Protein AF-A0A1W9V5I9-F1 (afdb_monomer)

Foldseek 3Di:
DLLVQLVVQCVVVVDPDLVVSLVSSVVSVVVCVVVCVCVPDPQDVVNSVVVSVVSSVVVVVVPDDDDDPPPPPDPPPPPDPPPDDDDDDPDD

Mean predicted aligned error: 11.78 Å

Solvent-accessible surface area (backbone atoms only — not comparable to full-atom values): 5992 Å² total; per-residue (Å²): 113,70,68,63,53,40,50,55,48,44,69,72,67,57,61,88,46,72,68,52,40,49,50,53,42,50,54,50,52,48,52,39,52,76,69,50,74,53,72,91,55,89,77,46,73,67,52,53,49,53,50,45,53,52,49,45,58,53,51,61,65,68,70,62,74,82,78,74,73,79,77,72,82,74,71,72,78,75,78,77,80,79,84,74,81,80,78,77,83,82,77,130

pLDDT: mean 84.23, std 15.08, range [45.94, 97.88]

Radius of gyration: 24.97 Å; Cα contacts (8 Å, |Δi|>4): 37; chains: 1; bounding box: 46×21×72 Å

Structure (mmCIF, N/CA/C/O backbone):
data_AF-A0A1W9V5I9-F1
#
_entry.id   AF-A0A1W9V5I9-F1
#
loop_
_atom_site.group_PDB
_atom_site.id
_atom_site.type_symbol
_atom_site.label_atom_id
_atom_site.label_alt_id
_atom_site.label_comp_id
_atom_site.label_asym_id
_atom_site.label_entity_id
_atom_site.label_seq_id
_atom_site.pdbx_PDB_ins_code
_atom_site.Cartn_x
_atom_site.Cartn_y
_atom_site.Cartn_z
_atom_site.occupancy
_atom_site.B_iso_or_equiv
_atom_site.auth_seq_id
_atom_site.auth_comp_id
_atom_site.auth_asym_id
_atom_site.auth_atom_id
_atom_site.pdbx_PDB_model_num
ATOM 1 N N . MET A 1 1 ? -5.991 8.356 0.546 1.00 85.06 1 MET A N 1
ATOM 2 C CA . MET A 1 1 ? -6.319 7.036 -0.038 1.00 85.06 1 MET A CA 1
ATOM 3 C C . MET A 1 1 ? -5.073 6.156 0.031 1.00 85.06 1 MET A C 1
ATOM 5 O O . MET A 1 1 ? -3.988 6.683 -0.185 1.00 85.06 1 MET A O 1
ATOM 9 N N . LEU A 1 2 ? -5.195 4.868 0.390 1.00 94.81 2 LEU A N 1
ATOM 10 C CA . LEU A 1 2 ? -4.033 3.991 0.641 1.00 94.81 2 LEU A CA 1
ATOM 11 C C . LEU A 1 2 ? -3.248 3.656 -0.636 1.00 94.81 2 LEU A C 1
ATOM 13 O O . LEU A 1 2 ? -2.035 3.843 -0.660 1.00 94.81 2 LEU A O 1
ATOM 17 N N . ALA A 1 3 ? -3.938 3.209 -1.691 1.00 94.38 3 ALA A N 1
ATOM 18 C CA . ALA A 1 3 ? -3.310 2.814 -2.953 1.00 94.38 3 ALA A CA 1
ATOM 19 C C . ALA A 1 3 ? -2.536 3.977 -3.598 1.00 94.38 3 ALA A C 1
ATOM 21 O O . ALA A 1 3 ? -1.371 3.810 -3.944 1.00 94.38 3 ALA A O 1
ATOM 22 N N . ASP A 1 4 ? -3.138 5.169 -3.656 1.00 94.62 4 ASP A N 1
ATOM 23 C CA . ASP A 1 4 ? -2.486 6.372 -4.192 1.00 94.62 4 ASP A CA 1
A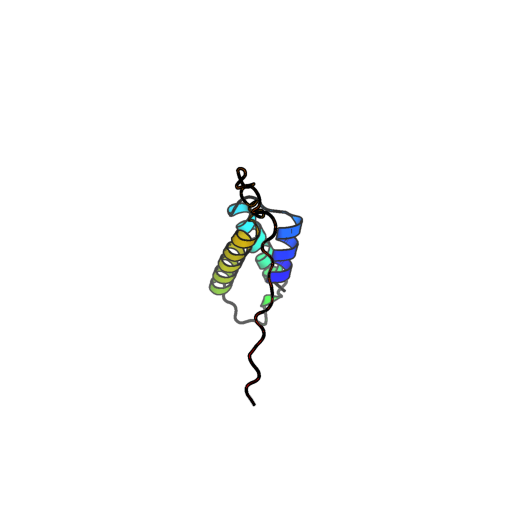TOM 24 C C . ASP A 1 4 ? -1.218 6.732 -3.409 1.00 94.62 4 ASP A C 1
ATOM 26 O O . ASP A 1 4 ? -0.184 7.054 -3.989 1.00 94.62 4 ASP A O 1
ATOM 30 N N . GLY A 1 5 ? -1.274 6.651 -2.074 1.00 94.81 5 GLY A N 1
ATOM 31 C CA . GLY A 1 5 ? -0.118 6.923 -1.222 1.00 94.81 5 GLY A CA 1
ATOM 32 C C . GLY A 1 5 ? 1.015 5.923 -1.449 1.00 94.81 5 GLY A C 1
ATOM 33 O O . GLY A 1 5 ? 2.185 6.306 -1.482 1.00 94.81 5 GLY A O 1
ATOM 34 N N . VAL A 1 6 ? 0.670 4.650 -1.640 1.00 96.00 6 VAL A N 1
ATOM 35 C CA . VAL A 1 6 ? 1.628 3.587 -1.948 1.00 96.00 6 VAL A CA 1
ATOM 36 C C . VAL A 1 6 ? 2.239 3.779 -3.340 1.00 96.00 6 VAL A C 1
ATOM 38 O O . VAL A 1 6 ? 3.462 3.730 -3.458 1.00 96.00 6 VAL A O 1
ATOM 41 N N . GLU A 1 7 ? 1.439 4.049 -4.376 1.00 94.12 7 GLU A N 1
ATOM 42 C CA . GLU A 1 7 ? 1.924 4.271 -5.750 1.00 94.12 7 GLU A CA 1
ATOM 43 C C . GLU A 1 7 ? 2.850 5.485 -5.822 1.00 94.12 7 GLU A C 1
ATOM 45 O O . GLU A 1 7 ? 3.979 5.365 -6.307 1.00 94.12 7 GLU A O 1
ATOM 50 N N . ALA A 1 8 ? 2.435 6.615 -5.242 1.00 94.56 8 ALA A N 1
ATOM 51 C CA . ALA A 1 8 ? 3.220 7.841 -5.256 1.00 94.56 8 ALA A CA 1
ATOM 52 C C . ALA A 1 8 ? 4.583 7.641 -4.574 1.00 94.56 8 ALA A C 1
ATOM 54 O O . ALA A 1 8 ? 5.622 8.066 -5.090 1.00 94.56 8 ALA A O 1
ATOM 55 N N . ARG A 1 9 ? 4.606 6.943 -3.430 1.00 94.31 9 ARG A N 1
ATOM 56 C CA . ARG A 1 9 ? 5.850 6.629 -2.713 1.00 94.31 9 ARG A CA 1
ATOM 57 C C . ARG A 1 9 ? 6.707 5.623 -3.467 1.00 94.31 9 ARG A C 1
ATOM 59 O O . ARG A 1 9 ? 7.915 5.827 -3.547 1.00 94.31 9 ARG A O 1
ATOM 66 N N . ASN A 1 10 ? 6.109 4.583 -4.043 1.00 93.19 10 ASN A N 1
ATOM 67 C CA . ASN A 1 10 ? 6.824 3.609 -4.861 1.00 93.19 10 ASN A CA 1
ATOM 68 C C . ASN A 1 10 ? 7.499 4.288 -6.063 1.00 93.19 10 ASN A C 1
ATOM 70 O O . ASN A 1 10 ? 8.675 4.054 -6.334 1.00 93.19 10 ASN A O 1
ATOM 74 N N . ARG A 1 11 ? 6.794 5.205 -6.733 1.00 90.38 11 ARG A N 1
ATOM 75 C CA . ARG A 1 11 ? 7.321 5.981 -7.862 1.00 90.38 11 ARG A CA 1
ATOM 76 C C . ARG A 1 11 ? 8.459 6.920 -7.455 1.00 90.38 11 ARG A C 1
ATOM 78 O O . ARG A 1 11 ? 9.412 7.077 -8.222 1.00 90.38 11 ARG A O 1
ATOM 85 N N . ALA A 1 12 ? 8.359 7.533 -6.275 1.00 92.94 12 ALA A N 1
ATOM 86 C CA . ALA A 1 12 ? 9.363 8.453 -5.746 1.00 92.94 12 ALA A CA 1
ATOM 87 C C . ALA A 1 12 ? 10.629 7.737 -5.244 1.00 92.94 12 ALA A C 1
ATOM 89 O O . ALA A 1 12 ? 11.732 8.200 -5.518 1.00 92.94 12 ALA A O 1
ATOM 90 N N . GLN A 1 13 ? 10.481 6.620 -4.524 1.00 91.81 13 GLN A N 1
ATOM 91 C CA . GLN A 1 13 ? 11.596 5.909 -3.883 1.00 91.81 13 GLN A CA 1
ATOM 92 C C . GLN A 1 13 ? 12.220 4.827 -4.771 1.00 91.81 13 GLN A C 1
ATOM 94 O O . GLN A 1 13 ? 13.396 4.526 -4.604 1.00 91.81 13 GLN A O 1
ATOM 99 N N . ARG A 1 14 ? 11.462 4.270 -5.727 1.00 89.62 14 ARG A N 1
ATOM 100 C CA . ARG A 1 14 ? 11.892 3.196 -6.642 1.00 89.62 14 ARG A CA 1
ATOM 101 C C . ARG A 1 14 ? 12.577 2.027 -5.913 1.00 89.62 14 ARG A C 1
ATOM 103 O O . ARG A 1 14 ? 13.732 1.725 -6.229 1.00 89.62 14 ARG A O 1
ATOM 110 N N . PRO A 1 15 ? 11.891 1.372 -4.956 1.00 88.69 15 PRO A N 1
ATOM 111 C CA . PRO A 1 15 ? 12.442 0.206 -4.268 1.00 88.69 15 PRO A CA 1
ATOM 112 C C . PRO A 1 15 ? 12.840 -0.869 -5.287 1.00 88.69 15 PRO A C 1
ATOM 114 O O . PRO A 1 15 ? 12.136 -1.079 -6.277 1.00 88.69 15 PRO A O 1
ATOM 117 N N . GLN A 1 16 ? 13.986 -1.512 -5.067 1.00 86.62 16 GLN A N 1
ATOM 118 C CA . GLN A 1 16 ? 14.525 -2.529 -5.980 1.00 86.62 16 GLN A CA 1
ATOM 119 C C . GLN A 1 16 ? 14.284 -3.943 -5.458 1.00 86.62 16 GLN A C 1
ATOM 121 O O . GLN A 1 16 ? 14.297 -4.901 -6.228 1.00 86.62 16 GLN A O 1
ATOM 126 N N . THR A 1 17 ? 14.064 -4.075 -4.152 1.00 89.88 17 THR A N 1
ATOM 127 C CA . THR A 1 17 ? 13.849 -5.363 -3.496 1.00 89.88 17 THR A CA 1
ATOM 128 C C . THR A 1 17 ? 12.420 -5.503 -2.980 1.00 89.88 17 THR A C 1
ATOM 130 O O . THR A 1 17 ? 11.768 -4.527 -2.599 1.00 89.88 17 THR A O 1
ATO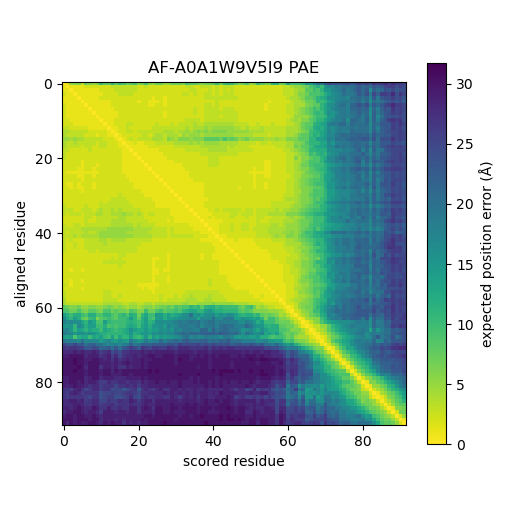M 133 N N . ASP A 1 18 ? 11.950 -6.748 -2.906 1.00 90.06 18 ASP A N 1
ATOM 134 C CA . ASP A 1 18 ? 10.650 -7.086 -2.316 1.00 90.06 18 ASP A CA 1
ATOM 135 C C . ASP A 1 18 ? 10.550 -6.608 -0.855 1.00 90.06 18 ASP A C 1
ATOM 137 O O . ASP A 1 18 ? 9.539 -6.045 -0.434 1.00 90.06 18 ASP A O 1
ATOM 141 N N . GLN A 1 19 ? 11.642 -6.722 -0.093 1.00 92.62 19 GLN A N 1
ATOM 142 C CA . GLN A 1 19 ? 11.690 -6.280 1.300 1.00 92.62 19 GLN A CA 1
ATOM 143 C C . GLN A 1 19 ? 11.512 -4.759 1.445 1.00 92.62 19 GLN A C 1
ATOM 145 O O . GLN A 1 19 ? 10.773 -4.298 2.323 1.00 92.62 19 GLN A O 1
ATOM 150 N N . GLU A 1 20 ? 12.163 -3.965 0.591 1.00 92.69 20 GLU A N 1
ATOM 151 C CA . GLU A 1 20 ? 11.996 -2.506 0.575 1.00 92.69 20 GLU A CA 1
ATOM 152 C C . GLU A 1 20 ? 10.562 -2.117 0.212 1.00 92.69 20 GLU A C 1
ATOM 154 O O . GLU A 1 20 ? 9.975 -1.242 0.850 1.00 92.69 20 GLU A O 1
ATOM 159 N N . MET A 1 21 ? 9.970 -2.805 -0.766 1.00 93.19 21 MET A N 1
ATOM 160 C CA . MET A 1 21 ? 8.591 -2.586 -1.192 1.00 93.19 21 MET A CA 1
ATOM 161 C C . MET A 1 21 ? 7.595 -2.900 -0.071 1.00 93.19 21 MET A C 1
ATOM 163 O O . MET A 1 21 ? 6.742 -2.073 0.253 1.00 93.19 21 MET A O 1
ATOM 167 N N . ARG A 1 22 ? 7.753 -4.048 0.598 1.00 95.31 22 ARG A N 1
ATOM 168 C CA . ARG A 1 22 ? 6.960 -4.435 1.776 1.00 95.31 22 ARG A CA 1
ATOM 169 C C . ARG A 1 22 ? 7.060 -3.410 2.896 1.00 95.31 22 ARG A C 1
ATOM 171 O O . ARG A 1 22 ? 6.051 -3.055 3.502 1.00 95.31 22 ARG A O 1
ATOM 178 N N . THR A 1 23 ? 8.268 -2.917 3.157 1.00 96.31 23 THR A N 1
ATOM 179 C CA . THR A 1 23 ? 8.517 -1.897 4.183 1.00 96.31 23 THR A CA 1
ATOM 180 C C . THR A 1 23 ? 7.836 -0.577 3.821 1.00 96.31 23 THR A C 1
ATOM 182 O O . THR A 1 23 ? 7.184 0.038 4.664 1.00 96.31 23 THR A O 1
ATOM 185 N N . LEU A 1 24 ? 7.924 -0.152 2.559 1.00 96.31 24 LEU A N 1
ATOM 186 C CA . LEU A 1 24 ? 7.272 1.055 2.052 1.00 96.31 24 LEU A CA 1
ATOM 187 C C . LEU A 1 24 ? 5.745 0.977 2.185 1.00 96.31 24 LEU A C 1
ATOM 189 O O . LEU A 1 24 ? 5.122 1.925 2.677 1.00 96.31 24 LEU A O 1
ATOM 193 N N . VAL A 1 25 ? 5.152 -0.150 1.783 1.00 96.69 25 VAL A N 1
ATOM 194 C CA . VAL A 1 25 ? 3.707 -0.394 1.879 1.00 96.69 25 VAL A CA 1
ATOM 195 C C . VAL A 1 25 ? 3.251 -0.369 3.337 1.00 96.69 25 VAL A C 1
ATOM 197 O O . VAL A 1 25 ? 2.362 0.416 3.678 1.00 96.69 25 VAL A O 1
ATOM 200 N N . ARG A 1 26 ? 3.910 -1.141 4.214 1.00 96.50 26 ARG A N 1
ATOM 201 C CA . ARG A 1 26 ? 3.591 -1.182 5.650 1.00 96.50 26 ARG A CA 1
ATOM 202 C C . ARG A 1 26 ? 3.676 0.193 6.291 1.00 96.50 26 ARG A C 1
ATOM 204 O O . ARG A 1 26 ? 2.715 0.623 6.912 1.00 96.50 26 ARG A O 1
ATOM 211 N N . ASN A 1 27 ? 4.755 0.936 6.049 1.00 96.62 27 ASN A N 1
ATOM 212 C CA . ASN A 1 27 ? 4.912 2.293 6.577 1.00 96.62 27 ASN A CA 1
ATOM 213 C C . ASN A 1 27 ? 3.786 3.239 6.131 1.00 96.62 27 ASN A C 1
ATOM 215 O O . ASN A 1 27 ? 3.394 4.137 6.874 1.00 96.62 27 ASN A O 1
ATOM 219 N N . THR A 1 28 ? 3.263 3.065 4.916 1.00 96.88 28 THR A N 1
ATOM 220 C CA . THR A 1 28 ? 2.167 3.896 4.401 1.00 96.88 28 THR A CA 1
ATOM 221 C C . THR A 1 28 ? 0.850 3.589 5.113 1.00 96.88 28 THR A C 1
ATOM 223 O O . THR A 1 28 ? 0.139 4.513 5.512 1.00 96.88 28 THR A O 1
ATOM 226 N N . ILE A 1 29 ? 0.549 2.305 5.318 1.00 96.69 29 ILE A N 1
ATOM 227 C CA . ILE A 1 29 ? -0.638 1.853 6.058 1.00 96.69 29 ILE A CA 1
ATOM 228 C C . ILE A 1 29 ? -0.543 2.274 7.528 1.00 96.69 29 ILE A C 1
ATOM 230 O O . ILE A 1 29 ? -1.503 2.816 8.071 1.00 9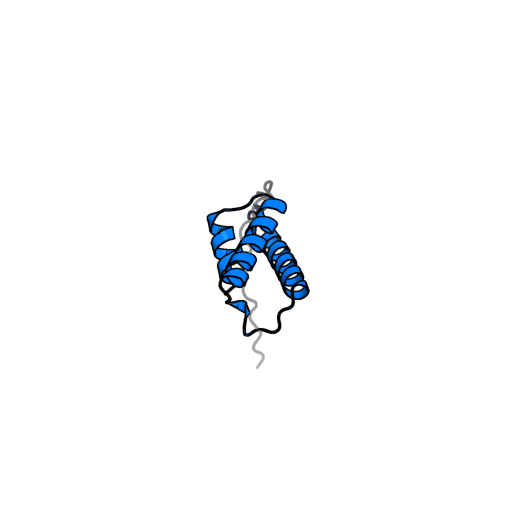6.69 29 ILE A O 1
ATOM 234 N N . ASP A 1 30 ? 0.636 2.141 8.132 1.00 96.25 30 ASP A N 1
ATOM 235 C CA . ASP A 1 30 ? 0.929 2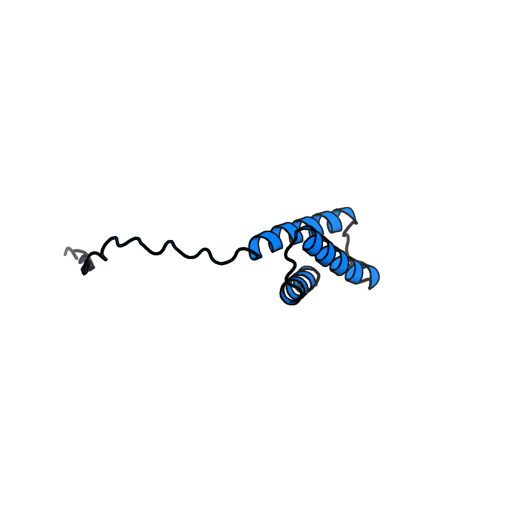.565 9.502 1.00 96.25 30 ASP A CA 1
ATOM 236 C C . ASP A 1 30 ? 0.626 4.046 9.733 1.00 96.25 30 ASP A C 1
ATOM 238 O O . ASP A 1 30 ? 0.017 4.417 10.736 1.00 96.25 30 ASP A O 1
ATOM 242 N N . VAL A 1 31 ? 1.037 4.913 8.803 1.00 96.50 31 VAL A N 1
ATOM 243 C CA . VAL A 1 31 ? 0.750 6.352 8.881 1.00 96.50 31 VAL A CA 1
ATOM 244 C C . VAL A 1 31 ? -0.756 6.605 8.807 1.00 96.50 31 VAL A C 1
ATOM 246 O O . VAL A 1 31 ? -1.279 7.408 9.584 1.00 96.50 31 VAL A O 1
ATOM 249 N N . ALA A 1 32 ? -1.476 5.915 7.920 1.00 95.50 32 ALA A N 1
ATOM 250 C CA . ALA A 1 32 ? -2.929 6.043 7.813 1.00 95.50 32 ALA A CA 1
ATOM 251 C C . ALA A 1 32 ? -3.649 5.558 9.085 1.00 95.50 32 ALA A C 1
ATOM 253 O O . ALA A 1 32 ? -4.572 6.219 9.563 1.00 95.50 32 ALA A O 1
ATOM 254 N N . GLN A 1 33 ? -3.193 4.452 9.674 1.00 95.12 33 GLN A N 1
ATOM 255 C CA . GLN A 1 33 ? -3.741 3.914 10.916 1.00 95.12 33 GLN A CA 1
ATOM 256 C C . GLN A 1 33 ? -3.468 4.846 12.103 1.00 95.12 33 GLN A C 1
ATOM 258 O O . GLN A 1 33 ? -4.395 5.217 12.819 1.00 95.12 33 GLN A O 1
ATOM 263 N N . LYS A 1 34 ? -2.218 5.294 12.280 1.00 96.12 34 LYS A N 1
ATOM 264 C CA . LYS A 1 34 ? -1.808 6.195 13.375 1.00 96.12 34 LYS A CA 1
ATOM 265 C C . LYS A 1 34 ? -2.472 7.569 13.298 1.00 96.12 34 LYS A C 1
ATOM 267 O O . LYS A 1 34 ? -2.702 8.190 14.328 1.00 96.12 34 LYS A O 1
ATOM 272 N N . SER A 1 35 ? -2.807 8.034 12.096 1.00 96.38 35 SER A N 1
ATOM 273 C CA . SER A 1 35 ? -3.564 9.278 11.896 1.00 96.38 35 SER A CA 1
ATOM 274 C C . SER A 1 35 ? -5.083 9.108 12.024 1.00 96.38 35 SER A C 1
ATOM 276 O O . SER A 1 35 ? -5.819 10.071 11.823 1.00 96.38 35 SER A O 1
ATOM 278 N N . GLY A 1 36 ? -5.573 7.906 12.353 1.00 96.25 36 GLY A N 1
ATOM 279 C CA . GLY A 1 36 ? -6.997 7.636 12.554 1.00 96.25 36 GLY A CA 1
ATOM 280 C C . GLY A 1 36 ? -7.833 7.633 11.271 1.00 96.25 36 GLY A C 1
ATOM 281 O O . GLY A 1 36 ? -9.061 7.625 11.341 1.00 96.25 36 GLY A O 1
ATOM 282 N N . GLN A 1 37 ? -7.207 7.607 10.088 1.00 96.19 37 GLN A N 1
ATOM 283 C CA . GLN A 1 37 ? -7.925 7.637 8.803 1.00 96.19 37 GLN A CA 1
ATOM 284 C C . GLN A 1 37 ? -8.798 6.394 8.579 1.00 96.19 37 GLN A C 1
ATOM 286 O O . GLN A 1 37 ? -9.710 6.420 7.756 1.00 96.19 37 GLN A O 1
ATOM 291 N N . LEU A 1 38 ? -8.525 5.308 9.308 1.00 96.00 38 LEU A N 1
ATOM 292 C CA . LEU A 1 38 ? -9.234 4.033 9.197 1.00 96.00 38 LEU A CA 1
ATOM 293 C C . LEU A 1 38 ? -10.331 3.852 10.263 1.00 96.00 38 LEU A C 1
ATOM 295 O O . LEU A 1 38 ? -11.034 2.844 10.231 1.00 96.00 38 LEU A O 1
ATOM 299 N N . ASN A 1 39 ? -10.518 4.820 11.172 1.00 96.12 39 ASN A N 1
ATOM 300 C CA . ASN A 1 39 ? -11.413 4.694 12.333 1.00 96.12 39 ASN A CA 1
ATOM 301 C C . ASN A 1 39 ? -12.881 4.432 11.962 1.00 96.12 39 ASN A C 1
ATOM 303 O O . ASN A 1 39 ? -13.591 3.757 12.698 1.00 96.12 39 ASN A O 1
ATOM 307 N N . ASN A 1 40 ? -13.332 4.943 10.814 1.00 96.88 40 ASN A N 1
ATOM 308 C CA . ASN A 1 40 ? -14.709 4.790 10.333 1.00 96.88 40 ASN A CA 1
ATOM 309 C C . ASN A 1 40 ? -14.844 3.660 9.301 1.00 96.88 40 ASN A C 1
ATOM 311 O O . ASN A 1 40 ? -15.661 3.732 8.384 1.00 96.88 40 ASN A O 1
ATOM 315 N N . THR A 1 41 ? -14.016 2.626 9.419 1.00 95.56 41 THR A N 1
ATOM 316 C CA . THR A 1 41 ? -14.032 1.456 8.538 1.00 95.56 41 THR A CA 1
ATOM 317 C C . THR A 1 41 ? -14.155 0.179 9.364 1.00 95.56 41 THR A C 1
ATOM 319 O O . THR A 1 41 ? -13.960 0.190 10.576 1.00 95.56 41 THR A O 1
ATOM 322 N N . ARG A 1 42 ? -14.495 -0.939 8.715 1.00 96.56 42 ARG A N 1
ATOM 323 C CA . ARG A 1 42 ? -14.542 -2.268 9.352 1.00 96.56 42 ARG A CA 1
ATOM 324 C C . ARG A 1 42 ? -13.315 -3.118 9.023 1.00 96.56 42 ARG A C 1
ATOM 326 O O . ARG A 1 42 ? -13.389 -4.337 9.106 1.00 96.56 42 ARG A O 1
ATOM 333 N N . LEU A 1 43 ? -12.224 -2.479 8.601 1.00 96.69 43 LEU A N 1
ATOM 334 C CA . LEU A 1 43 ? -10.993 -3.177 8.255 1.00 96.69 43 LEU A CA 1
ATOM 335 C C . LEU A 1 43 ? -10.348 -3.726 9.526 1.00 96.69 43 LEU A C 1
ATOM 337 O O . LEU A 1 43 ? -10.047 -2.986 10.463 1.00 96.69 43 LEU A O 1
ATOM 341 N N . THR A 1 44 ? -10.141 -5.033 9.544 1.00 97.38 44 THR A N 1
ATOM 342 C CA . THR A 1 44 ? -9.377 -5.725 10.576 1.00 97.38 44 THR A CA 1
ATOM 343 C C . THR A 1 44 ? -7.882 -5.648 10.268 1.00 97.38 44 THR A C 1
ATOM 345 O O . THR A 1 44 ? -7.477 -5.342 9.147 1.00 97.38 44 THR A O 1
ATOM 348 N N . LEU A 1 45 ? -7.031 -5.977 11.245 1.00 96.50 45 LEU A N 1
ATOM 349 C CA . LEU A 1 45 ? -5.587 -6.094 10.995 1.00 96.50 45 LEU A CA 1
ATOM 350 C C . LEU A 1 45 ? -5.275 -7.156 9.929 1.00 96.50 45 LEU A C 1
ATOM 352 O O . LEU A 1 45 ? -4.389 -6.950 9.108 1.00 96.50 45 LEU A O 1
ATOM 356 N N . HIS A 1 46 ? -6.056 -8.240 9.888 1.00 97.88 46 HIS A N 1
ATOM 357 C CA . HIS A 1 46 ? -5.931 -9.261 8.852 1.00 97.88 46 HIS A CA 1
ATOM 358 C C . HIS A 1 46 ? -6.234 -8.703 7.454 1.00 97.88 46 HIS A C 1
ATOM 360 O O . HIS A 1 46 ? -5.513 -8.997 6.503 1.00 97.88 46 HIS A O 1
ATOM 366 N N . ASP A 1 47 ? -7.248 -7.841 7.327 1.00 97.81 47 ASP A N 1
ATOM 367 C CA . ASP A 1 47 ? -7.547 -7.176 6.055 1.00 97.81 47 ASP A CA 1
ATOM 368 C C . ASP A 1 47 ? -6.400 -6.253 5.629 1.00 97.81 47 ASP A C 1
ATOM 370 O O . ASP A 1 47 ? -6.059 -6.199 4.450 1.00 97.81 47 ASP A O 1
ATOM 374 N N . LEU A 1 48 ? -5.769 -5.549 6.576 1.00 96.81 48 LEU A N 1
ATOM 375 C CA . LEU A 1 48 ? -4.607 -4.700 6.290 1.00 96.81 48 LEU A CA 1
ATOM 376 C C . LEU A 1 48 ? -3.393 -5.512 5.824 1.00 96.81 48 LEU A C 1
ATOM 378 O O . LEU A 1 48 ? -2.668 -5.060 4.932 1.00 96.81 48 LEU A O 1
ATOM 382 N N . ASP A 1 49 ? -3.189 -6.712 6.366 1.00 96.88 49 ASP A N 1
ATOM 383 C CA . ASP A 1 49 ? -2.162 -7.636 5.881 1.00 96.88 49 ASP A CA 1
ATOM 384 C C . ASP A 1 49 ? -2.467 -8.101 4.451 1.00 96.88 49 ASP A C 1
ATOM 386 O O . ASP A 1 49 ? -1.605 -8.001 3.577 1.00 96.88 49 ASP A O 1
ATOM 390 N N . LEU A 1 50 ? -3.706 -8.514 4.164 1.00 97.81 50 LEU A N 1
ATOM 391 C CA . LEU A 1 50 ? -4.122 -8.903 2.809 1.00 97.81 50 LEU A CA 1
ATOM 392 C C . LEU A 1 50 ? -3.971 -7.755 1.800 1.00 97.81 50 LEU A C 1
ATOM 394 O O . LEU A 1 50 ? -3.485 -7.958 0.684 1.00 97.81 50 LEU A O 1
ATOM 398 N N . ILE A 1 51 ? -4.348 -6.537 2.193 1.00 96.94 51 ILE A N 1
ATOM 399 C CA . ILE A 1 51 ? -4.157 -5.324 1.388 1.00 96.94 51 ILE A CA 1
ATOM 400 C C . ILE A 1 51 ? -2.665 -5.090 1.125 1.00 96.94 51 ILE A C 1
ATOM 402 O O . ILE A 1 51 ? -2.286 -4.788 -0.009 1.00 96.94 51 ILE A O 1
ATOM 406 N N . SER A 1 52 ? -1.813 -5.264 2.139 1.00 96.19 52 SER A N 1
ATOM 407 C CA . SER A 1 52 ? -0.362 -5.105 2.004 1.00 96.19 52 SER A CA 1
ATOM 408 C C . SER A 1 52 ? 0.219 -6.082 0.980 1.00 96.19 52 SER A C 1
ATOM 410 O O . SER A 1 52 ? 0.951 -5.661 0.084 1.00 96.19 52 SER A O 1
ATOM 412 N N . GLU A 1 53 ? -0.142 -7.365 1.064 1.00 96.06 53 GLU A N 1
ATOM 413 C CA . GLU A 1 53 ? 0.308 -8.390 0.112 1.00 96.06 53 GLU A CA 1
ATOM 414 C C . GLU A 1 53 ? -0.184 -8.110 -1.315 1.00 96.06 53 GLU A C 1
ATOM 416 O O . GLU A 1 53 ? 0.576 -8.247 -2.279 1.00 96.06 53 GLU A O 1
ATOM 421 N N . SER A 1 54 ? -1.433 -7.661 -1.461 1.00 96.25 54 SER A N 1
ATOM 422 C CA . SER A 1 54 ? -2.009 -7.294 -2.760 1.00 96.25 54 SER A CA 1
ATOM 423 C C . SER A 1 54 ? -1.261 -6.122 -3.407 1.00 96.25 54 SER A C 1
ATOM 425 O O . SER A 1 54 ? -0.924 -6.166 -4.597 1.00 96.25 54 SER A O 1
ATOM 427 N N . PHE A 1 55 ? -0.919 -5.096 -2.622 1.00 95.75 55 PHE A N 1
ATOM 428 C CA . PHE A 1 55 ? -0.125 -3.967 -3.104 1.00 95.75 55 PHE A CA 1
ATOM 429 C C . PHE A 1 55 ? 1.279 -4.386 -3.525 1.00 95.75 55 PHE A C 1
ATOM 431 O O . PHE A 1 55 ? 1.696 -4.032 -4.625 1.00 95.75 55 PHE A O 1
ATOM 438 N N . VAL A 1 56 ? 1.986 -5.168 -2.707 1.00 94.19 56 VAL A N 1
ATOM 439 C CA . VAL A 1 56 ? 3.331 -5.664 -3.045 1.00 94.19 56 VAL A CA 1
ATOM 440 C C . VAL A 1 56 ? 3.292 -6.472 -4.341 1.00 94.19 56 VAL A C 1
ATOM 442 O O . VAL A 1 56 ? 4.046 -6.183 -5.267 1.00 94.19 56 VAL A O 1
ATOM 445 N N . THR A 1 57 ? 2.343 -7.403 -4.464 1.00 92.81 57 THR A N 1
ATOM 446 C CA . THR A 1 57 ? 2.164 -8.227 -5.671 1.00 92.81 57 THR A CA 1
ATOM 447 C C . THR A 1 57 ? 1.926 -7.368 -6.916 1.00 92.81 57 THR A C 1
ATOM 449 O O . THR A 1 57 ? 2.540 -7.583 -7.962 1.00 92.81 57 THR A O 1
ATOM 452 N N . THR A 1 58 ? 1.067 -6.352 -6.805 1.00 91.94 58 THR A N 1
ATOM 453 C CA . THR A 1 58 ? 0.742 -5.447 -7.916 1.00 91.94 58 THR A CA 1
ATOM 454 C C . THR A 1 58 ? 1.947 -4.597 -8.323 1.00 91.94 58 THR A C 1
ATOM 456 O O . THR A 1 58 ? 2.265 -4.479 -9.50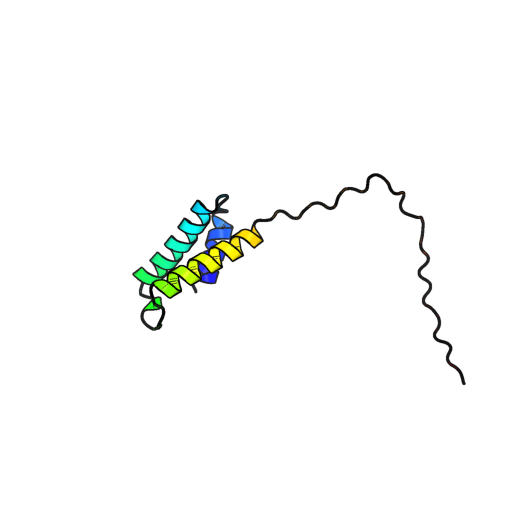9 1.00 91.94 58 THR A O 1
ATOM 459 N N . LEU A 1 59 ? 2.657 -4.031 -7.345 1.00 89.50 59 LEU A N 1
ATOM 460 C CA . LEU A 1 59 ? 3.844 -3.212 -7.578 1.00 89.50 59 LEU A CA 1
ATOM 461 C C . LEU A 1 59 ? 4.983 -4.023 -8.211 1.00 89.50 59 LEU A C 1
ATOM 463 O O . LEU A 1 59 ? 5.666 -3.515 -9.104 1.00 89.50 59 LEU A O 1
ATOM 467 N N . HIS A 1 60 ? 5.130 -5.296 -7.841 1.00 85.50 60 HIS A N 1
ATOM 468 C CA . HIS A 1 60 ? 6.097 -6.206 -8.455 1.00 85.50 60 HIS A CA 1
ATOM 469 C C . HIS A 1 60 ? 5.869 -6.354 -9.970 1.00 85.50 60 HIS A C 1
ATOM 471 O O . HIS A 1 60 ? 6.819 -6.395 -10.752 1.00 85.50 60 HIS A O 1
ATOM 477 N N . GLY A 1 61 ? 4.606 -6.363 -10.411 1.00 76.69 61 GLY A N 1
ATOM 478 C CA . GLY A 1 61 ? 4.242 -6.387 -11.829 1.00 76.69 61 GLY A CA 1
ATOM 479 C C . GLY A 1 61 ? 4.650 -5.117 -12.584 1.00 76.69 61 GLY A C 1
ATOM 480 O O . GLY A 1 61 ? 5.069 -5.197 -13.741 1.00 76.69 61 GLY A O 1
ATOM 481 N N . THR A 1 62 ? 4.594 -3.954 -11.927 1.00 74.19 62 THR A N 1
ATOM 482 C CA . THR A 1 62 ? 4.921 -2.652 -12.540 1.00 74.19 62 THR A CA 1
ATOM 483 C C . THR A 1 62 ? 6.418 -2.400 -12.730 1.00 74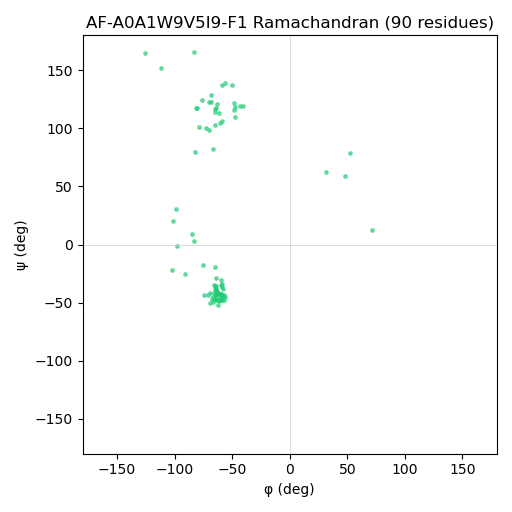.19 62 THR A C 1
ATOM 485 O O . THR A 1 62 ? 6.785 -1.543 -13.535 1.00 74.19 62 THR A O 1
ATOM 488 N N . LEU A 1 63 ? 7.289 -3.148 -12.041 1.00 67.81 63 LEU A N 1
ATOM 489 C CA . LEU A 1 63 ? 8.739 -2.934 -12.078 1.00 67.81 63 LEU A CA 1
ATOM 490 C C . LEU A 1 63 ? 9.456 -3.629 -13.249 1.00 67.81 63 LEU A C 1
ATOM 492 O O . LEU A 1 63 ? 10.686 -3.645 -13.289 1.00 67.81 63 LEU A O 1
ATOM 496 N N . HIS A 1 64 ? 8.730 -4.191 -14.218 1.00 66.94 64 HIS A N 1
ATOM 497 C CA . HIS A 1 64 ? 9.368 -4.832 -15.365 1.00 66.94 64 HIS A CA 1
ATOM 498 C C . HIS A 1 64 ? 9.805 -3.791 -16.404 1.00 66.94 64 HIS A C 1
ATOM 500 O O . HIS A 1 64 ? 8.957 -3.108 -16.992 1.00 66.94 64 HIS A O 1
ATOM 506 N N . PRO A 1 65 ? 11.113 -3.668 -16.694 1.00 61.75 65 PRO A N 1
ATOM 507 C CA . PRO A 1 65 ? 11.559 -2.865 -17.819 1.00 61.75 65 PRO A CA 1
ATOM 508 C C . PRO A 1 65 ? 10.926 -3.416 -19.100 1.00 61.75 65 PRO A C 1
ATOM 510 O O . PRO A 1 65 ? 10.866 -4.632 -19.294 1.00 61.75 65 PRO A O 1
ATOM 513 N N . ARG A 1 66 ? 10.452 -2.521 -19.983 1.00 71.69 66 ARG A N 1
ATOM 514 C CA . ARG A 1 66 ? 9.964 -2.911 -21.314 1.00 71.69 66 ARG A CA 1
ATOM 515 C C . ARG A 1 66 ? 10.996 -3.834 -21.953 1.00 71.69 66 ARG A C 1
ATOM 517 O O . ARG A 1 66 ? 12.117 -3.406 -22.233 1.00 71.69 66 ARG A O 1
ATOM 524 N N . ILE A 1 67 ? 10.605 -5.083 -22.188 1.00 70.12 67 ILE A N 1
ATOM 525 C CA . ILE A 1 67 ? 11.463 -6.050 -22.858 1.00 70.12 67 ILE A CA 1
ATOM 526 C C . ILE A 1 67 ? 11.693 -5.510 -24.264 1.00 70.12 67 ILE A C 1
ATOM 528 O O . ILE A 1 67 ? 10.753 -5.218 -25.007 1.00 70.12 67 ILE A O 1
ATOM 532 N N . LYS A 1 68 ? 12.959 -5.291 -24.607 1.00 74.12 68 LYS A N 1
ATOM 533 C CA . LYS A 1 68 ? 13.327 -4.855 -25.946 1.00 74.12 68 LYS A CA 1
ATOM 534 C C . LYS A 1 68 ? 13.031 -6.026 -26.871 1.00 74.12 68 LYS A C 1
ATOM 536 O O . LYS A 1 68 ? 13.561 -7.112 -26.640 1.00 74.12 68 LYS A O 1
ATOM 541 N N . TYR A 1 69 ? 12.186 -5.813 -27.880 1.00 81.12 69 TYR A N 1
ATOM 542 C CA . TYR A 1 69 ? 11.982 -6.829 -28.906 1.00 81.12 69 TYR A CA 1
ATOM 543 C C . TYR A 1 69 ? 13.351 -7.283 -29.420 1.00 81.12 69 TYR A C 1
ATOM 545 O O . TYR A 1 69 ? 14.235 -6.426 -29.593 1.00 81.12 69 TYR A O 1
ATOM 553 N N . PRO A 1 70 ? 13.555 -8.599 -29.614 1.00 78.12 70 PRO A N 1
ATOM 554 C CA . PRO A 1 70 ? 14.759 -9.095 -30.251 1.00 78.12 70 PRO A CA 1
ATOM 555 C C . PRO A 1 70 ? 14.964 -8.275 -31.519 1.00 78.12 70 PRO A C 1
ATOM 557 O O . PRO A 1 70 ? 14.060 -8.186 -32.346 1.00 78.12 70 PRO A O 1
ATOM 560 N N . LYS A 1 71 ? 16.110 -7.597 -31.639 1.00 72.69 71 LYS A N 1
ATOM 561 C CA . LYS A 1 71 ? 16.466 -6.995 -32.920 1.00 72.69 71 LYS A CA 1
ATOM 562 C C . LYS A 1 71 ? 16.563 -8.168 -33.874 1.00 72.69 71 LYS A C 1
ATOM 564 O O . LYS A 1 71 ? 17.423 -9.024 -33.654 1.00 72.69 71 LYS A O 1
ATOM 569 N N . ASP A 1 72 ? 15.653 -8.229 -34.840 1.00 65.75 72 ASP A N 1
ATOM 570 C CA . ASP A 1 72 ? 15.653 -9.259 -35.862 1.00 65.75 72 ASP A CA 1
ATOM 571 C C . ASP A 1 72 ? 17.089 -9.445 -36.338 1.00 65.75 72 ASP A C 1
ATOM 573 O O . ASP A 1 72 ? 17.735 -8.506 -36.819 1.00 65.75 72 ASP A O 1
ATOM 577 N N . LYS A 1 73 ? 17.621 -10.656 -36.164 1.00 60.09 73 LYS A N 1
ATOM 578 C CA . LYS A 1 73 ? 18.777 -11.078 -36.942 1.00 60.09 73 LYS A CA 1
ATOM 579 C C . LYS A 1 73 ? 18.274 -11.186 -38.373 1.00 60.09 73 LYS A C 1
ATOM 581 O O . LYS A 1 73 ? 17.854 -12.259 -38.778 1.00 60.09 73 LYS A O 1
ATOM 586 N N . SER A 1 74 ? 18.218 -10.047 -39.063 1.00 53.81 74 SER A N 1
ATOM 587 C CA . SER A 1 74 ? 18.093 -9.916 -40.511 1.00 53.81 74 SER A CA 1
ATOM 588 C C . SER A 1 74 ? 17.290 -11.043 -41.169 1.00 53.81 74 SER A C 1
ATOM 5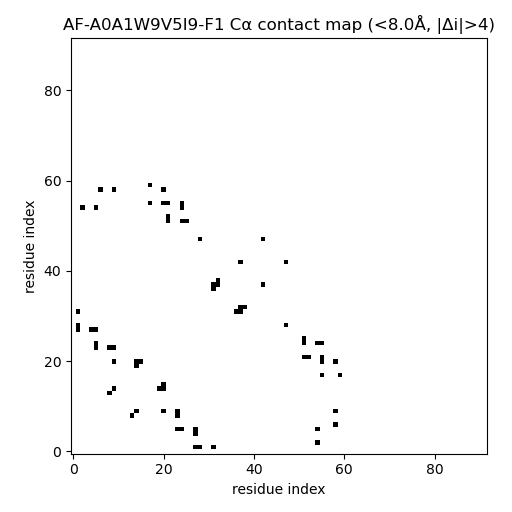90 O O . SER A 1 74 ? 17.822 -11.782 -41.996 1.00 53.81 74 SER A O 1
ATOM 592 N N . VAL A 1 75 ? 16.009 -11.183 -40.831 1.00 55.56 75 VAL A N 1
ATOM 593 C CA . VAL A 1 75 ? 15.085 -11.664 -41.855 1.00 55.56 75 VAL A CA 1
ATOM 594 C C . VAL A 1 75 ? 14.830 -10.420 -42.677 1.00 55.56 75 VAL A C 1
ATOM 596 O O . VAL A 1 75 ? 14.183 -9.487 -42.206 1.00 55.56 75 VAL A O 1
ATOM 599 N N . ALA A 1 76 ? 15.509 -10.343 -43.823 1.00 53.53 76 ALA A N 1
ATOM 600 C CA . ALA A 1 76 ? 15.369 -9.256 -44.774 1.00 53.53 76 ALA A CA 1
ATOM 601 C C . ALA A 1 76 ? 13.886 -8.902 -44.876 1.00 53.53 76 ALA A C 1
ATOM 603 O O . ALA A 1 76 ? 13.074 -9.776 -45.186 1.00 53.53 76 ALA A O 1
ATOM 604 N N . ALA A 1 77 ? 13.550 -7.657 -44.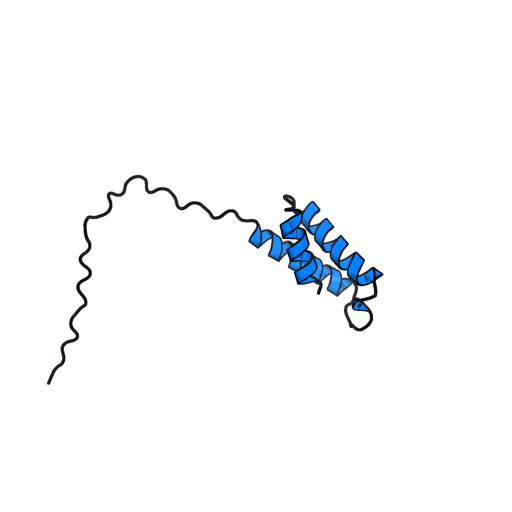530 1.00 54.72 77 ALA A N 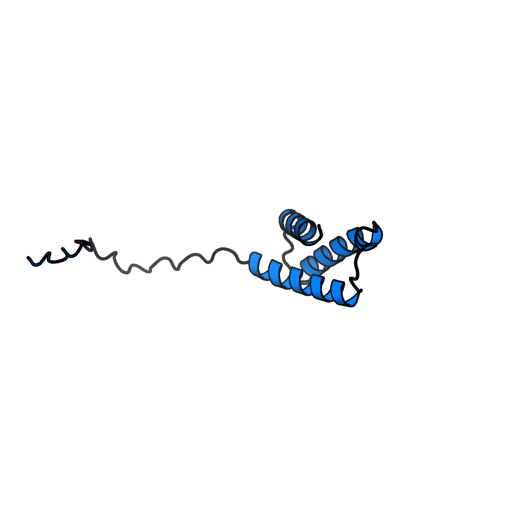1
ATOM 605 C CA . ALA A 1 77 ? 12.208 -7.129 -44.670 1.00 54.72 77 ALA A CA 1
ATOM 606 C C . ALA A 1 77 ? 11.729 -7.498 -46.073 1.00 54.72 77 ALA A C 1
ATOM 608 O O . ALA A 1 77 ? 12.291 -7.021 -47.059 1.00 54.72 77 ALA A O 1
ATOM 609 N N . SER A 1 78 ? 10.770 -8.420 -46.153 1.00 57.53 78 SER A N 1
ATOM 610 C CA . SER A 1 78 ? 10.179 -8.836 -47.414 1.00 57.53 78 SER A CA 1
ATOM 611 C C . SER A 1 78 ? 9.580 -7.589 -48.043 1.00 57.53 78 SER A C 1
ATOM 613 O O . SER A 1 78 ? 8.596 -7.036 -47.547 1.00 57.53 78 SER A O 1
ATOM 615 N N . SER A 1 79 ? 10.257 -7.108 -49.075 1.00 57.53 79 SER A N 1
ATOM 616 C CA . SER A 1 79 ? 9.935 -5.923 -49.845 1.00 57.53 79 SER A CA 1
ATOM 617 C C . SER A 1 79 ? 8.453 -5.929 -50.217 1.00 57.53 79 SER A C 1
ATOM 619 O O . SER A 1 79 ? 8.004 -6.832 -50.914 1.00 57.53 79 SER A O 1
ATOM 621 N N . GLY A 1 80 ? 7.709 -4.927 -49.743 1.00 60.06 80 GLY A N 1
ATOM 622 C CA . GLY A 1 80 ? 6.398 -4.536 -50.264 1.00 60.06 80 GLY A CA 1
ATOM 623 C C . GLY A 1 80 ? 5.355 -5.648 -50.385 1.00 60.06 80 GLY A C 1
ATOM 624 O O . GLY A 1 80 ? 5.035 -6.076 -51.489 1.00 60.06 80 GLY A O 1
ATOM 625 N N . VAL A 1 81 ? 4.722 -6.039 -49.275 1.00 62.72 81 VAL A N 1
ATOM 626 C CA . VAL A 1 81 ? 3.422 -6.721 -49.365 1.00 62.72 81 VAL A CA 1
ATOM 627 C C . VAL A 1 81 ? 2.382 -5.674 -49.772 1.00 62.72 81 VAL A C 1
ATOM 629 O O . VAL A 1 81 ? 1.939 -4.875 -48.950 1.00 62.72 81 VAL A O 1
ATOM 632 N N . THR A 1 82 ? 2.014 -5.636 -51.055 1.00 68.44 82 THR A N 1
ATOM 633 C CA . THR A 1 82 ? 0.898 -4.818 -51.548 1.00 68.44 82 THR A CA 1
ATOM 634 C C . THR A 1 82 ? -0.406 -5.345 -50.947 1.00 68.44 82 THR A C 1
ATOM 636 O O . THR A 1 82 ? -0.945 -6.360 -51.383 1.00 68.44 82 THR A O 1
ATOM 639 N N . THR A 1 83 ? -0.937 -4.652 -49.942 1.00 69.06 83 THR A N 1
ATOM 640 C CA . THR A 1 83 ? -2.238 -4.954 -49.339 1.00 69.06 83 THR A CA 1
ATOM 641 C C . THR A 1 83 ? -3.357 -4.345 -50.185 1.00 69.06 83 THR A C 1
ATOM 643 O O . THR A 1 83 ? -3.890 -3.278 -49.886 1.00 69.06 83 THR A O 1
ATOM 646 N N . ILE A 1 84 ? -3.713 -5.008 -51.288 1.00 73.12 84 ILE A N 1
ATOM 647 C CA . ILE A 1 84 ? -4.866 -4.597 -52.101 1.00 73.12 84 ILE A CA 1
ATOM 648 C C . ILE A 1 84 ? -6.150 -5.036 -51.372 1.00 73.12 84 ILE A C 1
ATOM 650 O O . ILE A 1 84 ? -6.294 -6.225 -51.075 1.00 73.12 84 ILE A O 1
ATOM 654 N N . PRO A 1 85 ? -7.095 -4.126 -51.070 1.00 72.19 85 PRO A N 1
ATOM 655 C CA . PRO A 1 85 ? -8.356 -4.503 -50.447 1.00 72.19 85 PRO A CA 1
ATOM 656 C C . PRO A 1 85 ? -9.205 -5.316 -51.433 1.00 72.19 85 PRO A C 1
ATOM 658 O O . PRO A 1 85 ? -9.426 -4.901 -52.571 1.00 72.19 85 PRO A O 1
ATOM 661 N N . SER A 1 86 ? -9.690 -6.479 -50.992 1.00 73.81 86 SER A N 1
ATOM 662 C CA . SER A 1 86 ? -10.543 -7.345 -51.811 1.00 73.81 86 SER A CA 1
ATOM 663 C C . SER A 1 86 ? -11.872 -6.638 -52.102 1.00 73.81 86 SER A C 1
ATOM 665 O O . SER A 1 86 ? -12.625 -6.319 -51.174 1.00 73.81 86 SER A O 1
ATOM 667 N N . LYS A 1 87 ? -12.159 -6.344 -53.379 1.00 67.50 87 LYS A N 1
ATOM 668 C CA . LYS A 1 87 ? -13.455 -5.782 -53.783 1.00 67.50 87 LYS A CA 1
ATOM 669 C C . LYS A 1 87 ? -14.538 -6.814 -53.480 1.00 67.50 87 LYS A C 1
ATOM 671 O O . LYS A 1 87 ? -14.546 -7.908 -54.033 1.00 67.50 87 LYS A O 1
ATOM 676 N N . ARG A 1 88 ? -15.455 -6.448 -52.587 1.00 63.72 88 ARG A N 1
ATOM 677 C CA . ARG A 1 88 ? -16.677 -7.203 -52.309 1.00 63.72 88 ARG A CA 1
ATOM 678 C C . ARG A 1 88 ? -17.518 -7.171 -53.590 1.00 63.72 88 ARG A C 1
ATOM 680 O O . ARG A 1 88 ? -17.930 -6.087 -53.992 1.00 63.72 88 ARG A O 1
ATOM 687 N N . ASN A 1 89 ? -17.723 -8.314 -54.243 1.00 56.50 89 ASN A N 1
ATOM 688 C CA . ASN A 1 89 ? -18.586 -8.403 -55.421 1.00 56.50 89 ASN A CA 1
ATOM 689 C C . ASN A 1 89 ? -20.009 -7.973 -55.032 1.00 56.50 89 ASN A C 1
ATOM 691 O O . ASN A 1 89 ? -20.726 -8.717 -54.365 1.00 56.50 89 ASN A O 1
ATOM 695 N N . SER A 1 90 ? -20.406 -6.765 -55.423 1.00 58.06 90 SER A N 1
ATOM 696 C CA . SER A 1 90 ? -21.804 -6.350 -55.475 1.00 58.06 90 SER A CA 1
ATOM 697 C C . SER A 1 90 ? -22.453 -7.110 -56.628 1.00 58.06 90 SER A C 1
ATOM 699 O O . SER A 1 90 ? -22.232 -6.773 -57.788 1.00 58.06 90 SER A O 1
ATOM 701 N N . SER A 1 91 ? -23.147 -8.195 -56.289 1.00 56.53 91 SER A N 1
ATOM 702 C CA . SER A 1 91 ? -23.996 -8.937 -57.221 1.00 56.53 91 SER A CA 1
ATOM 703 C C . SER A 1 91 ? -25.328 -8.189 -57.299 1.00 56.53 91 SER A C 1
ATOM 705 O O . SER A 1 91 ? -25.965 -8.012 -56.258 1.00 56.53 91 SER A O 1
ATOM 707 N N . GLU A 1 92 ? -25.669 -7.684 -58.486 1.00 45.94 92 GLU A N 1
ATOM 708 C CA . GLU A 1 92 ? -27.061 -7.410 -58.885 1.00 45.94 92 GLU A CA 1
ATOM 709 C C . GLU A 1 92 ? -27.855 -8.718 -58.982 1.00 45.94 92 GLU A C 1
ATOM 711 O O . GLU A 1 92 ? -27.240 -9.758 -59.326 1.00 45.94 92 GLU A O 1
#

Nearest PDB structures (foldseek):
  4s1b-assembly3_A  TM=8.604E-01  e=1.058E-01  Listeria monocytogenes EGD-e
  4s1b-assembly3_D-2  TM=9.049E-01  e=4.832E-01  Listeria monocytogenes EGD-e

Secondary structure (DSSP, 8-state):
-HHHHHHHHHHHH---SHHHHHHHHHHHHHHHHHTTTTTTS---HHHHHHHHHHHHHHHHHHT---PPPP--------S----PPPP-----

Sequence (92 aa):
MLADGVEARNRAQRPQTDQEMRTLVRNTIDVAQKSGQLNNTRLTLHDLDLISESFVTTLHGTLHPRIKYPKDKSVAASSGVTTIPSKRNSSE